Protein AF-A0A7S3L5W5-F1 (afdb_monomer_lite)

Radius of gyration: 14.23 Å; chains: 1; bounding box: 33×41×32 Å

Foldseek 3Di:
DDKAQEDADPVQPADALAKWAWEQDPDPDRDIDIDFAWKWKAFPPADDPQRIDIGGHDDDPVCSVDYRHMYWHPDDPDTPQCSHPHDPRPGTMMDMDPPPVPDDDPPVVPPPDDPDD

Structure (mmCIF, N/CA/C/O backbone):
data_AF-A0A7S3L5W5-F1
#
_entry.id   AF-A0A7S3L5W5-F1
#
loop_
_atom_site.group_PDB
_atom_site.id
_atom_site.type_symbol
_atom_site.label_atom_id
_atom_site.label_alt_id
_atom_site.label_comp_id
_atom_site.label_asym_id
_atom_site.label_entity_id
_atom_site.label_seq_id
_atom_site.pdbx_PDB_ins_code
_atom_site.Cartn_x
_atom_site.Cartn_y
_atom_site.Cartn_z
_atom_site.occupancy
_atom_site.B_iso_or_equiv
_atom_site.auth_seq_id
_atom_site.auth_comp_id
_atom_site.auth_asym_id
_atom_site.auth_atom_id
_atom_site.pdbx_PDB_model_num
ATOM 1 N N . GLY A 1 1 ? -9.908 7.910 -5.045 1.00 90.81 1 GLY A N 1
ATOM 2 C CA . GLY A 1 1 ? -8.570 7.396 -4.715 1.00 90.81 1 GLY A CA 1
ATOM 3 C C . GLY A 1 1 ? -7.917 8.269 -3.666 1.00 90.81 1 GLY 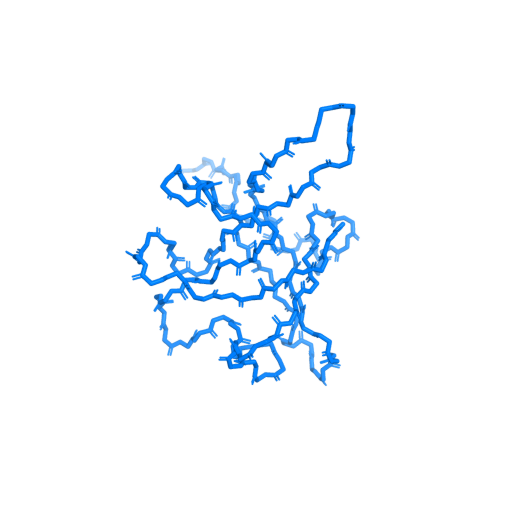A C 1
ATOM 4 O O . GLY A 1 1 ? -8.537 9.236 -3.236 1.00 90.81 1 GLY A O 1
ATOM 5 N N . ALA A 1 2 ? -6.701 7.921 -3.266 1.00 94.00 2 ALA A N 1
ATOM 6 C CA . ALA A 1 2 ? -5.860 8.659 -2.327 1.00 94.00 2 ALA A CA 1
ATOM 7 C C . ALA A 1 2 ? -4.379 8.458 -2.689 1.00 94.00 2 ALA A C 1
ATOM 9 O O . ALA A 1 2 ? -4.047 7.468 -3.338 1.00 94.00 2 ALA A O 1
ATOM 10 N N . VAL A 1 3 ? -3.514 9.377 -2.260 1.00 95.12 3 VAL A N 1
ATOM 11 C CA . VAL A 1 3 ? -2.055 9.195 -2.271 1.00 95.12 3 VAL A CA 1
ATOM 12 C C . VAL A 1 3 ? -1.629 8.881 -0.842 1.00 95.12 3 VAL A C 1
ATOM 14 O O . VAL A 1 3 ? -2.086 9.552 0.084 1.00 95.12 3 VAL A O 1
ATOM 17 N N . LEU A 1 4 ? -0.855 7.814 -0.659 1.00 95.31 4 LEU A N 1
ATOM 18 C CA . LEU A 1 4 ? -0.524 7.262 0.653 1.00 95.31 4 LEU A CA 1
ATOM 19 C C . LEU A 1 4 ? 0.954 6.904 0.731 1.00 95.31 4 LEU A C 1
ATOM 21 O O . LEU A 1 4 ? 1.512 6.391 -0.237 1.00 95.31 4 LEU A O 1
ATOM 25 N N . MET A 1 5 ? 1.537 7.085 1.913 1.00 95.38 5 MET A N 1
ATOM 26 C CA . MET A 1 5 ? 2.878 6.589 2.217 1.00 95.38 5 MET A CA 1
ATOM 27 C C . MET A 1 5 ? 2.888 5.059 2.175 1.00 95.38 5 MET A C 1
ATOM 29 O O . MET A 1 5 ? 2.018 4.411 2.775 1.00 95.38 5 MET A O 1
ATOM 33 N N . GLY A 1 6 ? 3.865 4.495 1.469 1.00 95.50 6 GLY A N 1
ATOM 34 C CA . GLY A 1 6 ? 4.099 3.060 1.416 1.00 95.50 6 GLY A CA 1
ATOM 35 C C . GLY A 1 6 ? 4.965 2.570 2.567 1.00 95.50 6 GLY A C 1
ATOM 36 O O . GLY A 1 6 ? 5.936 3.211 2.952 1.00 95.50 6 GLY A O 1
ATOM 37 N N . ALA A 1 7 ? 4.628 1.401 3.098 1.00 95.62 7 ALA A N 1
ATOM 38 C CA . ALA A 1 7 ? 5.480 0.666 4.022 1.00 95.62 7 ALA A CA 1
ATOM 39 C C . ALA A 1 7 ? 5.287 -0.843 3.843 1.00 95.62 7 ALA A C 1
ATOM 41 O O . ALA A 1 7 ? 4.350 -1.301 3.187 1.00 95.62 7 ALA A O 1
ATOM 42 N N . ILE A 1 8 ? 6.185 -1.629 4.427 1.00 95.38 8 ILE A N 1
ATOM 43 C CA . ILE A 1 8 ? 6.093 -3.088 4.425 1.00 95.38 8 ILE A CA 1
ATOM 44 C C . ILE A 1 8 ? 5.385 -3.587 5.688 1.00 95.38 8 ILE A C 1
ATOM 46 O O . ILE A 1 8 ? 5.585 -3.055 6.783 1.00 95.38 8 ILE A O 1
ATOM 50 N N . ASP A 1 9 ? 4.565 -4.627 5.555 1.00 95.25 9 ASP A N 1
ATOM 51 C CA . ASP A 1 9 ? 4.013 -5.339 6.701 1.00 95.25 9 ASP A CA 1
ATOM 52 C C . ASP A 1 9 ? 5.048 -6.287 7.316 1.00 95.25 9 ASP A C 1
ATOM 54 O O . ASP A 1 9 ? 5.157 -7.458 6.951 1.00 95.25 9 ASP A O 1
ATOM 58 N N . VAL A 1 10 ? 5.761 -5.780 8.319 1.00 92.81 10 VAL A N 1
ATOM 59 C CA . VAL A 1 10 ? 6.734 -6.548 9.112 1.00 92.81 10 VAL A CA 1
ATOM 60 C C . VAL A 1 10 ? 6.098 -7.653 9.963 1.00 92.81 10 VAL A C 1
ATOM 62 O O . VAL A 1 10 ? 6.803 -8.512 10.487 1.00 92.81 10 VAL A O 1
ATOM 65 N N . THR A 1 11 ? 4.772 -7.642 10.142 1.00 95.06 11 THR A N 1
ATOM 66 C CA . THR A 1 11 ? 4.071 -8.666 10.931 1.00 95.06 11 THR A CA 1
ATOM 67 C C . THR A 1 11 ? 3.796 -9.935 10.126 1.00 95.06 11 THR A C 1
ATOM 69 O O . THR A 1 11 ? 3.546 -10.988 10.714 1.00 95.06 11 THR A O 1
ATOM 72 N N . GLY A 1 12 ? 3.848 -9.853 8.791 1.00 95.00 12 GLY A N 1
ATOM 73 C CA . GLY A 1 12 ? 3.595 -10.973 7.887 1.00 95.00 12 GLY A CA 1
ATOM 74 C C . GLY A 1 12 ? 2.140 -11.421 7.806 1.00 95.00 12 GLY A C 1
ATOM 75 O O . GLY A 1 12 ? 1.883 -12.546 7.376 1.00 95.00 12 GLY A O 1
ATOM 76 N N . LEU A 1 13 ? 1.201 -10.575 8.228 1.00 96.31 13 LEU A N 1
ATOM 77 C CA . LEU A 1 13 ? -0.229 -10.869 8.229 1.00 96.31 13 LEU A CA 1
ATOM 78 C C . LEU A 1 13 ? -0.869 -10.666 6.853 1.00 96.31 13 LEU A C 1
ATOM 80 O O . LEU A 1 13 ? -1.877 -11.308 6.562 1.00 96.31 13 LEU A O 1
ATOM 84 N N . ILE A 1 14 ? -0.321 -9.778 6.019 1.00 97.12 14 ILE A N 1
ATOM 85 C CA . ILE A 1 14 ? -0.828 -9.520 4.667 1.00 97.12 14 ILE A CA 1
ATOM 86 C C . ILE A 1 14 ? -0.344 -10.629 3.718 1.00 97.12 14 ILE A C 1
ATOM 88 O O . ILE A 1 14 ? 0.866 -10.746 3.529 1.00 97.12 14 ILE A O 1
ATOM 92 N N . PRO A 1 15 ? -1.234 -11.414 3.077 1.00 95.00 15 PRO A N 1
ATOM 93 C CA . PRO A 1 15 ? -0.842 -12.438 2.103 1.00 95.00 15 PRO A CA 1
ATOM 94 C C . PRO A 1 15 ? -0.195 -11.859 0.839 1.00 95.00 15 PRO A C 1
ATOM 96 O O . PRO A 1 15 ? -0.397 -10.690 0.509 1.00 95.00 15 PRO A O 1
ATOM 99 N N . GLU A 1 16 ? 0.524 -12.694 0.088 1.00 93.06 16 GLU A N 1
ATOM 100 C CA . GLU A 1 16 ? 1.063 -12.314 -1.224 1.00 93.06 16 GLU A CA 1
ATOM 101 C C . GLU A 1 16 ? -0.051 -11.806 -2.164 1.00 93.06 16 GLU A C 1
ATOM 103 O O . GLU A 1 16 ? -1.179 -12.307 -2.159 1.00 93.06 16 GLU A O 1
ATOM 108 N N . GLY A 1 17 ? 0.249 -10.768 -2.952 1.00 90.56 17 GLY A N 1
ATOM 109 C CA . GLY A 1 17 ? -0.709 -10.129 -3.866 1.00 90.56 17 GLY A CA 1
ATOM 110 C C . GLY A 1 17 ? -1.791 -9.280 -3.181 1.00 90.56 17 GLY A C 1
ATOM 111 O O . GLY A 1 17 ? -2.634 -8.685 -3.861 1.00 90.56 17 GLY A O 1
ATOM 112 N N . CYS A 1 18 ? -1.771 -9.197 -1.847 1.00 96.06 18 CYS A N 1
ATOM 113 C CA . CYS A 1 18 ? -2.675 -8.363 -1.065 1.00 96.06 18 CYS A CA 1
ATOM 114 C C . CYS A 1 18 ? -1.968 -7.120 -0.513 1.00 96.06 18 CYS A C 1
ATOM 116 O O . CYS A 1 18 ? -0.745 -7.071 -0.366 1.00 96.06 18 CYS A O 1
ATOM 118 N N . ILE A 1 19 ? -2.773 -6.117 -0.176 1.00 97.19 19 ILE A N 1
ATOM 119 C CA . ILE A 1 19 ? -2.348 -4.881 0.484 1.00 97.19 19 ILE A CA 1
ATOM 120 C C . ILE A 1 19 ? -3.304 -4.549 1.623 1.00 97.19 19 ILE A C 1
ATOM 122 O O . ILE A 1 19 ? -4.486 -4.895 1.582 1.00 97.19 19 ILE A O 1
ATOM 126 N N . PHE A 1 20 ? -2.818 -3.831 2.625 1.00 97.50 20 PHE A N 1
ATOM 127 C CA . PHE A 1 20 ? -3.674 -3.201 3.622 1.00 97.50 20 PHE A CA 1
ATOM 128 C C . PHE A 1 20 ? -3.674 -1.700 3.369 1.00 97.50 20 PHE A C 1
ATOM 130 O O . PHE A 1 20 ? -2.619 -1.074 3.306 1.00 97.50 20 PHE A O 1
ATOM 137 N N . VAL A 1 21 ? -4.859 -1.119 3.206 1.00 96.56 21 VAL A N 1
ATOM 138 C CA . VAL A 1 21 ? -5.013 0.312 2.942 1.00 96.56 21 VAL A CA 1
ATOM 139 C C . VAL A 1 21 ? -6.020 0.870 3.918 1.00 96.56 21 VAL A C 1
ATOM 141 O O . VAL A 1 21 ? -7.174 0.442 3.920 1.00 96.56 21 VAL A O 1
ATOM 144 N N . ASN A 1 22 ? -5.607 1.852 4.708 1.00 92.81 22 ASN A N 1
ATOM 145 C CA . ASN A 1 22 ? -6.495 2.531 5.638 1.00 92.81 22 ASN A CA 1
ATOM 146 C C . ASN A 1 22 ? -6.452 4.034 5.389 1.00 92.81 22 ASN A C 1
ATOM 148 O O . ASN A 1 22 ? -5.461 4.700 5.680 1.00 92.81 22 ASN A O 1
ATOM 152 N N . VAL A 1 23 ? -7.532 4.559 4.820 1.00 89.81 23 VAL A N 1
ATOM 153 C CA . VAL A 1 23 ? -7.631 5.954 4.383 1.00 89.81 23 VAL A CA 1
ATOM 154 C C . VAL A 1 23 ? -8.652 6.665 5.256 1.00 89.81 23 VAL A C 1
ATOM 156 O O . VAL A 1 23 ? -9.728 6.128 5.540 1.00 89.81 23 VAL A O 1
ATOM 159 N N . ARG A 1 24 ? -8.339 7.898 5.660 1.00 84.19 24 ARG A N 1
ATOM 160 C CA . ARG A 1 24 ? -9.318 8.773 6.304 1.00 84.19 24 ARG A CA 1
ATOM 161 C C . ARG A 1 24 ? -10.462 9.074 5.339 1.00 84.19 24 ARG A C 1
ATOM 163 O O . ARG A 1 24 ? -10.241 9.634 4.266 1.00 84.19 24 ARG A O 1
ATOM 170 N N . GLN A 1 25 ? -11.691 8.747 5.724 1.00 78.75 25 GLN A N 1
ATOM 171 C CA . GLN A 1 25 ? -12.852 9.140 4.932 1.00 78.75 25 GLN A CA 1
ATOM 172 C C . GLN A 1 25 ? -13.215 10.601 5.208 1.00 78.75 25 GLN A C 1
ATOM 174 O O . GLN A 1 25 ? -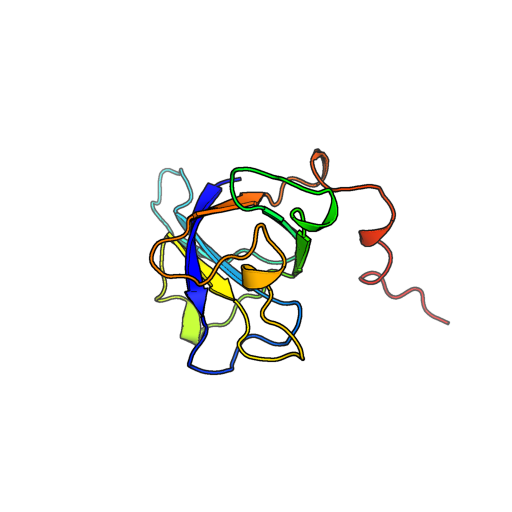13.183 11.065 6.348 1.00 78.75 25 GLN A O 1
ATOM 179 N N . ASN A 1 26 ? -13.563 11.334 4.150 1.00 67.94 26 ASN A N 1
ATOM 180 C CA . ASN A 1 26 ? -14.116 12.676 4.279 1.00 67.94 26 ASN A CA 1
ATOM 181 C C . ASN A 1 26 ? -15.619 12.545 4.558 1.00 67.94 26 ASN A C 1
ATOM 183 O O . ASN A 1 26 ? -16.389 12.191 3.669 1.00 67.94 26 ASN A O 1
ATOM 187 N N . GLY A 1 27 ? -16.018 12.792 5.804 1.00 66.31 27 GLY A N 1
ATOM 188 C CA . GLY A 1 27 ? -17.398 12.732 6.279 1.00 66.31 27 GLY A CA 1
ATOM 189 C C . GLY A 1 27 ? -17.554 13.448 7.627 1.00 66.31 27 GLY A C 1
ATOM 190 O O . GLY A 1 27 ? -16.545 13.847 8.215 1.00 66.31 27 GLY A O 1
ATOM 191 N N . PRO A 1 28 ? -18.796 13.638 8.113 1.00 59.03 28 PRO A N 1
ATOM 192 C CA . PRO A 1 28 ? -19.066 14.307 9.391 1.00 59.03 28 PRO A CA 1
ATOM 193 C C . PRO A 1 28 ? -18.443 13.572 10.587 1.00 59.03 28 PRO A C 1
ATOM 195 O O . PRO A 1 28 ? -18.083 14.206 11.573 1.00 59.03 28 PRO A O 1
ATOM 198 N N . GLU A 1 29 ? -18.240 12.258 10.468 1.00 62.03 29 GLU A N 1
ATOM 199 C CA . GLU A 1 29 ? -17.403 11.483 11.378 1.00 62.03 29 GLU A CA 1
ATOM 200 C C . GLU A 1 29 ? -16.055 11.198 10.713 1.00 62.03 29 GLU A C 1
ATOM 202 O O . GLU A 1 29 ? -15.981 10.549 9.666 1.00 62.03 29 GLU A O 1
ATOM 207 N N . SER A 1 30 ? -14.970 11.697 11.307 1.00 60.16 30 SER A N 1
ATOM 208 C CA . SER A 1 30 ? -13.610 11.473 10.821 1.00 60.16 30 SER A CA 1
ATOM 209 C C . SER A 1 30 ? -13.123 10.069 11.182 1.00 60.16 30 SER A C 1
ATOM 211 O O . SER A 1 30 ? -12.261 9.910 12.046 1.00 60.16 30 SER A O 1
ATOM 213 N N . ASN A 1 31 ? -13.679 9.054 10.528 1.00 78.62 31 ASN A N 1
ATOM 214 C CA . ASN A 1 31 ? -13.335 7.663 10.795 1.00 78.62 31 ASN A CA 1
ATOM 215 C C . ASN A 1 31 ? -12.370 7.114 9.734 1.00 78.62 31 ASN A C 1
ATOM 217 O O . ASN A 1 31 ? -12.470 7.393 8.534 1.00 78.62 31 ASN A O 1
ATOM 221 N N . PHE A 1 32 ? -11.415 6.318 10.206 1.00 82.62 32 PHE A N 1
ATOM 222 C CA . PHE A 1 32 ? -10.541 5.503 9.374 1.00 82.62 32 PHE A CA 1
ATOM 223 C C . PHE A 1 32 ? -11.265 4.212 9.019 1.00 82.62 32 PHE A C 1
ATOM 225 O O . PHE A 1 32 ? -11.794 3.529 9.898 1.00 82.62 32 PHE A O 1
ATOM 232 N N . LYS A 1 33 ? -11.315 3.890 7.727 1.00 84.12 33 LYS A N 1
ATOM 233 C CA . LYS A 1 33 ? -11.946 2.662 7.252 1.00 84.12 33 LYS A CA 1
ATOM 234 C C . LYS A 1 33 ? -10.979 1.918 6.334 1.00 84.12 33 LYS A C 1
ATOM 236 O O . LYS A 1 33 ? -10.708 2.413 5.236 1.00 84.12 33 LYS A O 1
ATOM 241 N N . PRO A 1 34 ? -10.514 0.722 6.739 1.00 91.94 34 PRO A N 1
ATOM 242 C CA . PRO A 1 34 ? -9.755 -0.147 5.859 1.00 91.94 34 PRO A CA 1
ATOM 243 C C . PRO A 1 34 ? -10.533 -0.448 4.577 1.00 91.94 34 PRO A C 1
ATOM 245 O O . PRO A 1 34 ? -11.734 -0.749 4.617 1.00 91.94 34 PRO A O 1
ATOM 248 N N . LEU A 1 35 ? -9.853 -0.360 3.438 1.00 94.06 35 LEU A N 1
ATOM 249 C CA . LEU A 1 35 ? -10.415 -0.743 2.150 1.00 94.06 35 LEU A CA 1
ATOM 250 C C . LEU A 1 35 ? -10.529 -2.269 2.048 1.00 94.06 35 LEU A C 1
ATOM 252 O O . LEU A 1 35 ? -9.756 -3.016 2.644 1.00 94.06 35 LEU A O 1
ATOM 256 N N . LYS A 1 36 ? -11.505 -2.725 1.259 1.00 94.81 36 LYS A N 1
ATOM 257 C CA . LYS A 1 36 ? -11.715 -4.136 0.922 1.00 94.81 36 LYS A CA 1
ATOM 258 C C . LYS A 1 36 ? -11.944 -4.273 -0.572 1.00 94.81 36 LYS A C 1
ATOM 260 O O . LYS A 1 36 ? -12.736 -3.520 -1.138 1.00 94.81 36 LYS A O 1
ATOM 265 N N . GLY A 1 37 ? -11.328 -5.282 -1.174 1.00 94.31 37 GLY A N 1
ATOM 266 C CA . GLY A 1 37 ? -11.534 -5.618 -2.579 1.00 94.31 37 GLY A CA 1
ATOM 267 C C . GLY A 1 37 ? -10.480 -5.023 -3.517 1.00 94.31 37 GLY A C 1
ATOM 268 O O . GLY A 1 37 ? -9.453 -4.520 -3.060 1.00 94.31 37 GLY A O 1
ATOM 269 N N . PRO A 1 38 ? -10.692 -5.138 -4.837 1.00 94.94 38 PRO A N 1
ATOM 270 C CA . PRO A 1 38 ? -9.688 -4.766 -5.824 1.00 94.94 38 PRO A CA 1
ATOM 271 C C . PRO A 1 38 ? -9.343 -3.279 -5.749 1.00 94.94 38 PRO A C 1
ATOM 273 O O . PRO A 1 38 ? -10.231 -2.432 -5.639 1.00 94.94 38 PRO A O 1
ATOM 276 N N . CYS A 1 39 ? -8.056 -2.975 -5.837 1.00 95.25 39 CYS A N 1
ATOM 277 C CA . CYS A 1 39 ? -7.512 -1.630 -5.902 1.00 95.25 39 CYS A CA 1
ATOM 278 C C . CYS A 1 39 ? -6.486 -1.560 -7.030 1.00 95.25 39 CYS A C 1
ATOM 280 O O . CYS A 1 39 ? -5.683 -2.474 -7.207 1.00 95.25 39 CYS A O 1
ATOM 282 N N . MET A 1 40 ? -6.495 -0.452 -7.760 1.00 95.25 40 MET A N 1
ATOM 283 C CA . MET A 1 40 ? -5.409 -0.101 -8.661 1.00 95.25 40 MET A CA 1
ATOM 284 C C . MET A 1 40 ? -4.401 0.761 -7.900 1.00 95.25 40 MET A C 1
ATOM 286 O O . MET A 1 40 ? -4.793 1.732 -7.247 1.00 95.25 40 MET A O 1
ATOM 290 N N . VAL A 1 41 ? -3.125 0.399 -7.975 1.00 95.94 41 VAL A N 1
ATOM 291 C CA . VAL A 1 41 ? -2.016 1.061 -7.281 1.00 95.94 41 VAL A CA 1
ATOM 292 C C . VAL A 1 41 ? -0.944 1.431 -8.293 1.00 95.94 41 VAL A C 1
ATOM 294 O O . VAL A 1 41 ? -0.649 0.654 -9.198 1.00 95.94 41 VAL A O 1
ATOM 297 N N . THR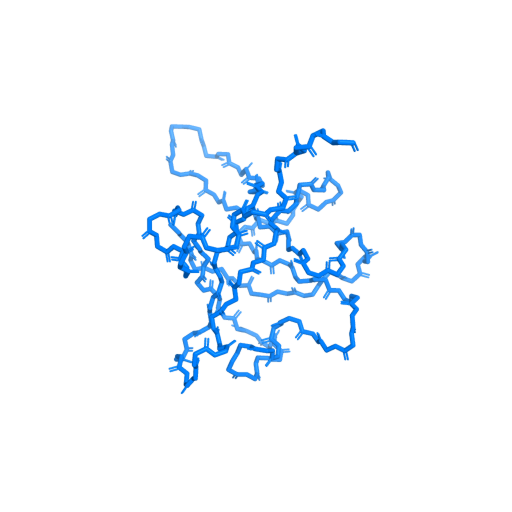 A 1 42 ? -0.377 2.623 -8.152 1.00 95.50 42 THR A N 1
ATOM 298 C CA . THR A 1 42 ? 0.736 3.088 -8.980 1.00 95.50 42 THR A CA 1
ATOM 299 C C . THR A 1 42 ? 1.611 4.058 -8.196 1.00 95.50 42 THR A C 1
ATOM 301 O O . THR A 1 42 ? 1.116 4.790 -7.338 1.00 95.50 42 THR A O 1
ATOM 304 N N . LYS A 1 43 ? 2.900 4.108 -8.527 1.00 94.50 43 LYS A N 1
ATOM 305 C CA . LYS A 1 43 ? 3.833 5.154 -8.082 1.00 94.50 43 LYS A CA 1
ATOM 306 C C . LYS A 1 43 ? 4.020 6.183 -9.202 1.00 94.50 43 LYS A C 1
ATOM 308 O O . LYS A 1 43 ? 3.923 5.831 -10.376 1.00 94.50 43 LYS A O 1
ATOM 313 N N . HIS A 1 44 ? 4.228 7.453 -8.855 1.00 89.00 44 HIS A N 1
ATOM 314 C CA . HIS A 1 44 ? 4.553 8.503 -9.825 1.00 89.00 44 HIS A CA 1
ATOM 315 C C . HIS A 1 44 ? 6.071 8.765 -9.845 1.00 89.00 44 HIS A C 1
ATOM 317 O O . HIS A 1 44 ? 6.654 8.873 -8.767 1.00 89.00 44 HIS A O 1
ATOM 323 N N . PRO A 1 45 ? 6.707 8.938 -11.023 1.00 90.31 45 PRO A N 1
ATOM 324 C CA . PRO A 1 45 ? 6.157 8.795 -12.377 1.00 90.31 45 PRO A CA 1
ATOM 325 C C . PRO A 1 45 ? 5.979 7.330 -12.813 1.00 90.31 45 PRO A C 1
ATOM 327 O O . PRO A 1 45 ? 6.691 6.442 -12.360 1.00 90.31 45 PRO A O 1
ATOM 330 N N . VAL A 1 46 ? 5.036 7.098 -13.731 1.00 88.50 46 VAL A N 1
ATOM 331 C CA . VAL A 1 46 ? 4.792 5.792 -14.370 1.00 88.50 46 VAL A CA 1
ATOM 332 C C . VAL A 1 46 ? 5.680 5.693 -15.607 1.00 88.50 46 VAL A C 1
ATOM 334 O O . VAL A 1 46 ? 5.505 6.477 -16.540 1.00 88.50 46 VAL A O 1
ATOM 337 N N . MET A 1 47 ? 6.627 4.757 -15.622 1.00 87.31 47 MET A N 1
ATOM 338 C CA . MET A 1 47 ? 7.619 4.609 -16.694 1.00 87.31 47 MET A CA 1
ATOM 339 C C . MET A 1 47 ? 7.238 3.509 -17.691 1.00 87.31 47 MET A C 1
ATOM 341 O O . MET A 1 47 ? 7.575 3.598 -18.872 1.00 87.31 47 MET A O 1
ATOM 345 N N . ALA A 1 48 ? 6.518 2.485 -17.235 1.00 87.62 48 ALA A N 1
ATOM 346 C CA . ALA A 1 48 ? 6.065 1.359 -18.041 1.00 87.62 48 ALA A CA 1
ATOM 347 C C . ALA A 1 48 ? 4.641 0.915 -17.657 1.00 87.62 48 ALA A C 1
ATOM 349 O O . ALA A 1 48 ? 4.208 1.127 -16.526 1.00 87.62 48 ALA A O 1
ATOM 350 N N . PRO A 1 49 ? 3.909 0.217 -18.552 1.00 85.31 49 PRO A N 1
ATOM 351 C CA . PRO A 1 49 ? 2.576 -0.310 -18.238 1.00 85.31 49 PRO A CA 1
ATOM 352 C C . PRO A 1 49 ? 2.536 -1.218 -17.000 1.00 85.31 49 PRO A C 1
ATOM 354 O O . PRO A 1 49 ? 1.511 -1.297 -16.333 1.00 85.31 49 PRO A O 1
ATOM 357 N N . GLY A 1 50 ? 3.649 -1.895 -16.690 1.00 86.12 50 GLY A N 1
ATOM 358 C CA . GLY A 1 50 ? 3.779 -2.766 -15.519 1.00 86.12 50 GLY A CA 1
ATOM 359 C C . GLY A 1 50 ? 3.843 -2.033 -14.175 1.00 86.12 50 GLY A C 1
ATOM 360 O O . GLY A 1 50 ? 3.619 -2.675 -13.151 1.00 86.12 50 GLY A O 1
ATOM 361 N N . ASP A 1 51 ? 4.086 -0.716 -14.179 1.00 90.31 51 ASP A N 1
ATOM 362 C CA . ASP A 1 51 ? 4.139 0.107 -12.963 1.00 90.31 51 ASP A CA 1
ATOM 363 C C . ASP A 1 51 ? 2.748 0.384 -12.371 1.00 90.31 51 ASP A C 1
ATOM 365 O O . ASP A 1 51 ? 2.631 0.923 -11.270 1.00 90.31 51 ASP A O 1
ATOM 369 N N . VAL A 1 52 ? 1.686 0.009 -13.091 1.00 92.44 52 VAL A N 1
ATOM 370 C CA . VAL A 1 52 ? 0.310 0.045 -12.601 1.00 92.44 52 VAL A CA 1
ATOM 371 C C . VAL A 1 52 ? -0.115 -1.370 -12.227 1.00 92.44 52 VAL A C 1
ATOM 373 O O . VAL A 1 52 ? -0.095 -2.292 -13.044 1.00 92.44 52 VAL A O 1
ATOM 376 N N . ARG A 1 53 ? -0.521 -1.551 -10.973 1.00 92.56 53 ARG A N 1
ATOM 377 C CA . ARG A 1 53 ? -0.815 -2.857 -10.379 1.00 92.56 53 ARG A CA 1
ATOM 378 C C . ARG A 1 53 ? -2.277 -2.949 -9.979 1.00 92.56 53 ARG A C 1
ATOM 380 O O . ARG A 1 53 ? -2.825 -2.014 -9.406 1.00 92.56 53 ARG A O 1
ATOM 387 N N . MET A 1 54 ? -2.886 -4.106 -10.220 1.00 93.44 54 MET A N 1
ATOM 388 C CA . MET A 1 54 ? -4.165 -4.485 -9.619 1.00 93.44 54 MET A CA 1
ATOM 389 C C . MET A 1 54 ? -3.882 -5.392 -8.421 1.00 93.44 54 MET A C 1
ATOM 391 O O . MET A 1 54 ? -3.342 -6.481 -8.595 1.00 93.44 54 MET A O 1
ATOM 395 N N . LEU A 1 55 ? -4.228 -4.940 -7.217 1.00 94.81 55 LEU A N 1
ATOM 396 C CA . LEU A 1 55 ? -3.970 -5.634 -5.950 1.00 94.81 55 LEU A CA 1
ATOM 397 C C . LEU A 1 55 ? -5.262 -5.783 -5.145 1.00 94.81 55 LEU A C 1
ATOM 399 O O . LEU A 1 55 ? -6.228 -5.045 -5.353 1.00 94.81 55 LEU A O 1
ATOM 403 N N . LEU A 1 56 ? -5.293 -6.736 -4.214 1.00 95.88 56 LEU A N 1
ATOM 404 C CA . LEU A 1 56 ? -6.456 -6.962 -3.358 1.00 95.88 56 LEU A CA 1
ATOM 405 C C . LEU A 1 56 ? -6.269 -6.285 -1.996 1.00 95.88 56 LEU A C 1
ATOM 407 O O . LEU A 1 56 ? -5.408 -6.679 -1.214 1.00 95.88 56 LEU A O 1
ATOM 411 N N . ALA A 1 57 ? -7.101 -5.290 -1.687 1.00 96.56 57 ALA A N 1
ATOM 412 C CA . ALA A 1 57 ? -7.143 -4.710 -0.352 1.00 96.56 57 ALA A CA 1
ATOM 413 C C . ALA A 1 57 ? -7.845 -5.659 0.629 1.00 96.56 57 ALA A C 1
ATOM 415 O O . ALA A 1 57 ? -8.979 -6.093 0.387 1.00 96.56 57 ALA A O 1
ATOM 416 N N . VAL A 1 58 ? -7.175 -5.958 1.741 1.00 95.94 58 VAL A N 1
ATOM 417 C CA . VAL A 1 58 ? -7.676 -6.806 2.827 1.00 95.94 58 VAL A CA 1
ATOM 418 C C . VAL A 1 58 ? -7.774 -6.014 4.127 1.00 95.94 58 VAL A C 1
ATOM 420 O O . VAL A 1 58 ? -6.967 -5.134 4.407 1.00 95.94 58 VAL A O 1
ATOM 423 N N . ASP A 1 59 ? -8.774 -6.340 4.941 1.00 95.50 59 ASP A N 1
ATOM 424 C CA . ASP A 1 59 ? -8.979 -5.741 6.261 1.00 95.50 59 ASP A CA 1
ATOM 425 C C . ASP A 1 59 ? -8.509 -6.717 7.331 1.00 95.50 59 ASP A C 1
ATOM 427 O O . ASP A 1 59 ? -9.117 -7.770 7.535 1.00 95.50 59 ASP A O 1
ATOM 431 N N . ILE A 1 60 ? -7.424 -6.349 8.001 1.00 95.06 60 ILE A N 1
ATOM 432 C CA . ILE A 1 60 ? -6.811 -7.130 9.066 1.00 95.06 60 ILE A CA 1
ATOM 433 C C . ILE A 1 60 ? -6.941 -6.319 10.347 1.00 95.06 60 ILE A C 1
ATOM 435 O O . ILE A 1 60 ? -6.365 -5.241 10.470 1.00 95.06 60 ILE A O 1
ATOM 439 N N . GLU A 1 61 ? -7.680 -6.852 11.318 1.00 94.56 61 GLU A N 1
ATOM 440 C CA . GLU A 1 61 ? -8.003 -6.155 12.566 1.00 94.56 61 GLU A CA 1
ATOM 441 C C . GLU A 1 61 ? -6.756 -5.641 13.301 1.00 94.56 61 GLU A C 1
ATOM 443 O O . GLU A 1 61 ? -6.716 -4.486 13.721 1.00 94.56 61 GLU A O 1
ATOM 448 N N . LYS A 1 62 ? -5.701 -6.463 13.357 1.00 96.31 62 LYS A N 1
ATOM 449 C CA . LYS A 1 62 ? -4.416 -6.125 13.988 1.00 96.31 62 LYS A CA 1
ATOM 450 C C . LYS A 1 62 ? -3.688 -4.950 13.322 1.00 96.31 62 LYS A C 1
ATOM 452 O O . LYS A 1 62 ? -2.846 -4.334 13.96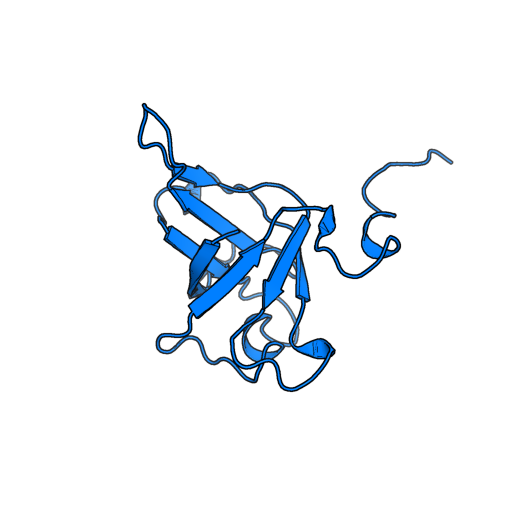3 1.00 96.31 62 LYS A O 1
ATOM 457 N N . LEU A 1 63 ? -4.009 -4.633 12.065 1.00 94.88 63 LEU A N 1
ATOM 458 C CA . LEU A 1 63 ? -3.385 -3.549 11.301 1.00 94.88 63 LEU A CA 1
ATOM 459 C C . LEU A 1 63 ? -4.237 -2.269 11.268 1.00 94.88 63 LEU A C 1
ATOM 461 O O . LEU A 1 63 ? -3.801 -1.249 10.744 1.00 94.88 63 LEU A O 1
ATOM 465 N N . ARG A 1 64 ? -5.433 -2.256 11.870 1.00 92.56 64 ARG A N 1
ATOM 466 C CA . ARG A 1 64 ? -6.331 -1.083 11.845 1.00 92.56 64 ARG A CA 1
ATOM 467 C C . ARG A 1 64 ? -5.780 0.165 12.536 1.00 92.56 64 ARG A C 1
ATOM 469 O O . ARG A 1 64 ? -6.280 1.253 12.272 1.00 92.56 64 ARG A O 1
ATOM 476 N N . GLY A 1 65 ? -4.763 0.016 13.386 1.00 91.25 65 GLY A N 1
ATOM 477 C CA . GLY A 1 65 ? -4.048 1.140 13.997 1.00 91.25 65 GLY A CA 1
ATOM 478 C C . GLY A 1 65 ? -3.153 1.915 13.023 1.00 91.25 65 GLY A C 1
ATOM 479 O O . GLY A 1 65 ? -2.798 3.056 13.307 1.00 91.25 65 GLY A O 1
ATOM 480 N N . PHE A 1 66 ? -2.805 1.330 11.873 1.00 92.25 66 PHE A N 1
ATOM 481 C CA . PHE A 1 66 ? -2.059 2.016 10.823 1.00 92.25 66 PHE A CA 1
ATOM 482 C C . PHE A 1 66 ? -3.014 2.886 10.003 1.00 92.25 66 PHE A C 1
ATOM 484 O O . PHE A 1 66 ? -3.984 2.385 9.435 1.00 92.25 66 PHE A O 1
ATOM 491 N N . CYS A 1 67 ? -2.750 4.190 9.949 1.00 91.50 67 CYS A N 1
ATOM 492 C CA . CYS A 1 67 ? -3.657 5.206 9.414 1.00 91.50 67 CYS A CA 1
ATOM 493 C C . CYS A 1 67 ? -2.983 6.013 8.298 1.00 91.50 67 CYS A C 1
ATOM 495 O O . CYS A 1 67 ? -1.845 6.435 8.462 1.00 91.50 67 CYS A O 1
ATOM 497 N N . ASN A 1 68 ? -3.703 6.282 7.202 1.00 91.31 68 ASN A N 1
ATOM 498 C CA . ASN A 1 68 ? -3.205 6.990 6.009 1.00 91.31 68 ASN A CA 1
ATOM 499 C C . ASN A 1 68 ? -1.955 6.353 5.379 1.00 91.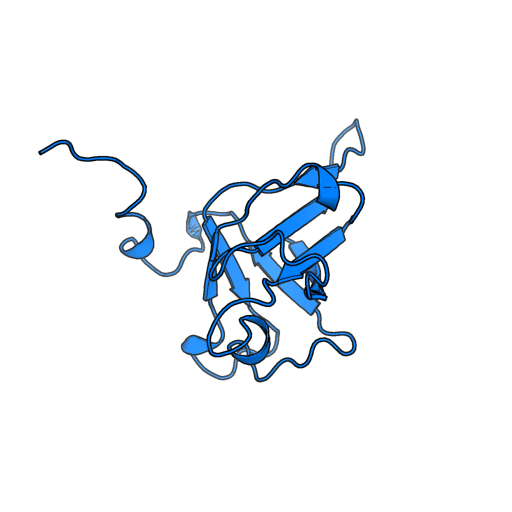31 68 ASN A C 1
ATOM 501 O O . ASN A 1 68 ? -1.073 7.051 4.884 1.00 91.31 68 ASN A O 1
ATOM 505 N N . VAL A 1 69 ? -1.904 5.022 5.371 1.00 94.44 69 VAL A N 1
ATOM 506 C CA . VAL A 1 69 ? -0.799 4.258 4.784 1.00 94.44 69 VAL A CA 1
ATOM 507 C C . VAL A 1 69 ? -1.314 3.138 3.891 1.00 94.44 69 VAL A C 1
ATOM 509 O O . VAL A 1 69 ? -2.445 2.657 4.052 1.00 94.44 69 VAL A O 1
ATOM 512 N N . ILE A 1 70 ? -0.455 2.717 2.967 1.00 96.75 70 ILE A N 1
ATOM 513 C CA . ILE A 1 70 ? -0.551 1.437 2.270 1.00 96.75 70 ILE A CA 1
ATOM 514 C C . ILE A 1 70 ? 0.562 0.525 2.786 1.00 96.75 70 ILE A C 1
ATOM 516 O O . ILE A 1 70 ? 1.738 0.877 2.746 1.00 96.75 70 ILE A O 1
ATOM 520 N N . LEU A 1 71 ? 0.178 -0.648 3.282 1.00 97.06 71 LEU A N 1
ATOM 521 C CA . LEU A 1 71 ? 1.111 -1.689 3.687 1.00 97.06 71 LEU A CA 1
ATOM 522 C C . LEU A 1 71 ? 1.146 -2.780 2.621 1.00 97.06 71 LEU A C 1
ATOM 524 O O . LEU A 1 71 ? 0.101 -3.319 2.238 1.00 97.06 71 LEU A O 1
ATOM 528 N N . PHE A 1 72 ? 2.348 -3.107 2.165 1.00 96.94 72 PHE A N 1
ATOM 529 C CA . PHE A 1 72 ? 2.603 -4.189 1.224 1.00 96.94 72 PHE A CA 1
ATOM 530 C C . PHE A 1 72 ? 2.942 -5.482 1.959 1.00 96.94 72 PHE A C 1
ATOM 532 O O . PHE A 1 72 ? 3.575 -5.462 3.015 1.00 96.94 72 PHE A O 1
ATOM 539 N N . SER A 1 73 ? 2.543 -6.614 1.380 1.00 96.00 73 SER A N 1
ATOM 540 C CA . SER A 1 73 ? 2.982 -7.921 1.862 1.00 96.00 73 SER A CA 1
ATOM 541 C C . SER A 1 73 ? 4.503 -8.050 1.793 1.00 96.00 73 SER A C 1
ATOM 543 O O . SER A 1 73 ? 5.126 -7.619 0.822 1.00 96.00 73 SER A O 1
ATOM 545 N N . GLN A 1 74 ? 5.083 -8.692 2.805 1.00 94.19 74 GLN A N 1
ATOM 546 C CA . GLN A 1 74 ? 6.471 -9.158 2.769 1.00 94.19 74 GLN A CA 1
ATOM 547 C C . GLN A 1 74 ? 6.633 -10.525 2.080 1.00 94.19 74 GLN A C 1
ATOM 549 O O . GLN A 1 74 ? 7.754 -11.006 1.943 1.00 94.19 74 GLN A O 1
ATOM 554 N N . HIS A 1 75 ? 5.530 -11.170 1.685 1.00 92.62 75 HIS A N 1
ATOM 555 C CA . HIS A 1 75 ? 5.538 -12.477 1.027 1.00 92.62 75 HIS A CA 1
ATOM 556 C C . HIS A 1 75 ? 5.587 -12.338 -0.499 1.00 92.62 75 HIS A C 1
ATOM 558 O O . HIS A 1 75 ? 5.081 -11.365 -1.063 1.00 92.62 75 HIS A O 1
ATOM 564 N N . GLY A 1 76 ? 6.141 -13.358 -1.155 1.00 89.12 76 GLY A N 1
ATOM 565 C CA . GLY A 1 76 ? 6.288 -13.455 -2.608 1.00 89.12 76 GLY A CA 1
ATOM 566 C C . GLY A 1 76 ? 7.736 -13.320 -3.079 1.00 89.12 76 GLY A C 1
ATOM 567 O O . GLY A 1 76 ? 8.611 -12.874 -2.341 1.00 89.12 76 GLY A O 1
ATOM 568 N N . ASP A 1 77 ? 7.985 -13.700 -4.332 1.00 87.62 77 ASP A N 1
ATOM 569 C CA . ASP A 1 77 ? 9.347 -13.755 -4.893 1.00 87.62 77 ASP A CA 1
ATOM 570 C C . ASP A 1 77 ? 9.974 -12.370 -5.104 1.00 87.62 77 ASP A C 1
ATOM 572 O O . ASP A 1 77 ? 11.195 -12.211 -5.122 1.00 87.62 77 ASP A O 1
ATOM 576 N N . ARG A 1 78 ? 9.130 -11.353 -5.301 1.00 86.56 78 ARG A N 1
ATOM 577 C CA . ARG A 1 78 ? 9.538 -9.962 -5.511 1.00 86.56 78 ARG A CA 1
ATOM 578 C C . ARG A 1 78 ? 8.542 -9.025 -4.822 1.00 86.56 78 ARG A C 1
ATOM 580 O O . ARG A 1 78 ? 7.340 -9.198 -5.064 1.00 86.56 78 ARG A O 1
ATOM 587 N N . PRO A 1 79 ? 9.001 -8.023 -4.046 1.00 89.06 79 PRO A N 1
ATOM 588 C CA . PRO A 1 79 ? 8.122 -7.058 -3.391 1.00 89.06 79 PRO A CA 1
ATOM 589 C C . PRO A 1 79 ? 7.191 -6.353 -4.381 1.00 89.06 79 PRO A C 1
ATOM 591 O O . PRO A 1 79 ? 7.593 -6.010 -5.492 1.00 89.06 79 PRO A O 1
ATOM 594 N N . GLU A 1 80 ? 5.939 -6.116 -3.987 1.00 91.94 80 GLU A N 1
ATOM 595 C CA . GLU A 1 80 ? 4.975 -5.407 -4.843 1.00 91.94 80 GLU A CA 1
ATOM 596 C C . GLU A 1 80 ? 5.374 -3.949 -5.100 1.00 91.94 80 GLU A C 1
ATOM 598 O O . GLU A 1 80 ? 5.167 -3.455 -6.205 1.00 91.94 80 GLU A O 1
ATOM 603 N N . ALA A 1 81 ? 5.992 -3.287 -4.117 1.00 90.19 81 ALA A N 1
ATOM 604 C CA . ALA A 1 81 ? 6.495 -1.920 -4.249 1.00 90.19 81 ALA A CA 1
ATOM 605 C C . ALA A 1 81 ? 7.528 -1.793 -5.384 1.00 90.19 81 ALA A C 1
ATOM 607 O O . ALA A 1 81 ? 7.353 -0.987 -6.292 1.00 90.19 81 ALA A O 1
ATOM 608 N N . ASP A 1 82 ? 8.537 -2.665 -5.403 1.00 89.56 82 ASP A N 1
ATOM 609 C CA . ASP A 1 82 ? 9.602 -2.698 -6.418 1.00 89.56 82 ASP A CA 1
ATOM 610 C C . ASP A 1 82 ? 9.053 -2.904 -7.849 1.00 89.56 82 ASP A C 1
ATOM 612 O O . ASP A 1 82 ? 9.586 -2.387 -8.831 1.00 89.56 82 ASP A O 1
ATOM 616 N N . LYS A 1 83 ? 7.905 -3.580 -7.992 1.00 88.81 83 LYS A N 1
ATOM 617 C CA . LYS A 1 83 ? 7.220 -3.741 -9.289 1.00 88.81 83 LYS A CA 1
ATOM 618 C C . LYS A 1 83 ? 6.586 -2.439 -9.813 1.00 88.81 83 LYS A C 1
ATOM 620 O O . LYS A 1 83 ? 6.034 -2.467 -10.908 1.00 88.81 83 LYS A O 1
ATOM 625 N N . MET A 1 84 ? 6.641 -1.338 -9.059 1.00 90.69 84 MET A N 1
ATOM 626 C CA . MET A 1 84 ? 6.123 -0.018 -9.428 1.00 90.69 84 MET A CA 1
ATOM 627 C C . MET A 1 84 ? 7.246 1.019 -9.400 1.00 90.69 84 MET A C 1
ATOM 629 O O . MET A 1 84 ? 7.588 1.553 -8.344 1.00 90.69 84 MET A O 1
ATOM 633 N N . ALA A 1 85 ? 7.820 1.306 -10.570 1.00 86.88 85 ALA A N 1
ATOM 634 C CA . ALA A 1 85 ? 8.905 2.272 -10.747 1.00 86.88 85 ALA A CA 1
ATOM 635 C C . ALA A 1 85 ? 10.133 2.028 -9.836 1.00 86.88 85 ALA A C 1
ATOM 637 O O . ALA A 1 85 ? 10.826 2.977 -9.471 1.00 86.88 85 ALA A O 1
ATOM 638 N N . GLY A 1 86 ? 10.399 0.768 -9.459 1.00 85.06 86 GLY A N 1
ATOM 639 C CA . GLY A 1 86 ? 11.559 0.387 -8.644 1.00 85.06 86 GLY A CA 1
ATOM 640 C C . GLY A 1 86 ? 11.544 0.961 -7.224 1.00 85.06 86 GLY A C 1
ATOM 641 O O . GLY A 1 86 ? 12.595 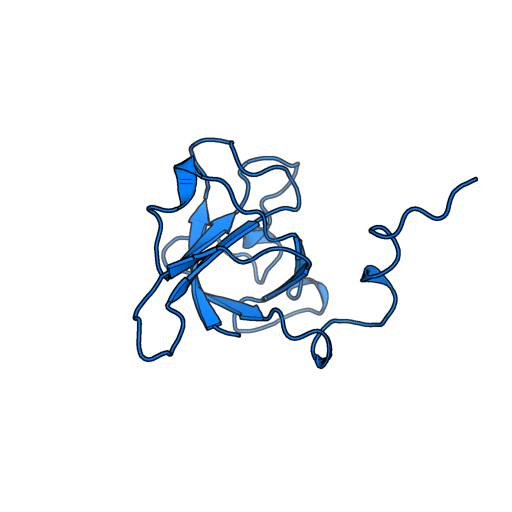1.331 -6.716 1.00 85.06 86 GLY A O 1
ATOM 642 N N . SER A 1 87 ? 10.364 1.103 -6.612 1.00 86.88 87 SER A N 1
ATOM 643 C CA . SER A 1 87 ? 10.218 1.614 -5.242 1.00 86.88 87 SER A CA 1
ATOM 644 C C . SER A 1 87 ? 10.922 0.747 -4.195 1.00 86.88 87 SER A C 1
ATOM 646 O O . SER A 1 87 ? 10.782 -0.478 -4.200 1.00 86.88 87 SER A O 1
ATOM 648 N N . ASP A 1 88 ? 11.605 1.399 -3.256 1.00 87.94 88 ASP A N 1
ATOM 649 C CA . ASP A 1 88 ? 12.309 0.788 -2.124 1.00 87.94 88 ASP A CA 1
ATOM 650 C C . ASP A 1 88 ? 11.726 1.179 -0.750 1.00 87.94 88 ASP A C 1
ATOM 652 O O . ASP A 1 88 ? 12.203 0.693 0.276 1.00 87.94 88 ASP A O 1
ATOM 656 N N . LEU A 1 89 ? 10.632 1.955 -0.731 1.00 90.56 89 LEU A N 1
ATOM 657 C CA . LEU A 1 89 ? 9.873 2.341 0.469 1.00 90.56 89 LEU A CA 1
ATOM 658 C C . LEU A 1 89 ? 10.645 3.243 1.455 1.00 90.56 89 LEU A C 1
ATOM 660 O O . LEU A 1 89 ? 10.369 3.220 2.655 1.00 90.56 89 LEU A O 1
ATOM 664 N N . ASP A 1 90 ? 11.564 4.080 0.975 1.00 90.69 90 ASP A N 1
ATOM 665 C CA . ASP A 1 90 ? 12.344 5.029 1.793 1.00 90.69 90 ASP A CA 1
ATOM 666 C C . ASP A 1 90 ? 11.631 6.373 2.087 1.00 90.69 90 ASP A C 1
ATOM 668 O O . ASP A 1 90 ? 12.197 7.290 2.688 1.00 90.69 90 ASP A O 1
ATOM 672 N N . GLY A 1 91 ? 10.360 6.478 1.696 1.00 89.88 91 GLY A N 1
ATOM 673 C CA . GLY A 1 91 ? 9.590 7.726 1.648 1.00 89.88 91 GLY A CA 1
ATOM 674 C C . GLY A 1 91 ? 8.570 7.770 0.508 1.00 89.88 91 GLY A C 1
ATOM 675 O O . GLY A 1 91 ? 7.882 8.771 0.329 1.00 89.88 91 GLY A O 1
ATOM 676 N N . ASP A 1 92 ? 8.473 6.683 -0.255 1.00 94.12 92 ASP A N 1
ATOM 677 C CA . ASP A 1 92 ? 7.632 6.589 -1.435 1.00 94.12 92 ASP A CA 1
ATOM 678 C C . ASP A 1 92 ? 6.132 6.712 -1.166 1.00 94.12 92 ASP A C 1
ATOM 680 O O . ASP A 1 92 ? 5.549 6.072 -0.283 1.00 94.12 92 ASP A O 1
ATOM 684 N N . GLU A 1 93 ? 5.493 7.486 -2.038 1.00 95.56 93 GLU A N 1
ATOM 685 C CA . GLU A 1 93 ? 4.054 7.668 -2.078 1.00 95.56 93 GLU A CA 1
ATOM 686 C C . GLU A 1 93 ? 3.428 6.897 -3.243 1.00 95.56 93 GLU A C 1
ATOM 688 O O . GLU A 1 93 ? 3.915 6.898 -4.378 1.00 95.56 93 GLU A O 1
ATOM 693 N N . PHE A 1 94 ? 2.284 6.276 -2.970 1.00 96.31 94 PHE A N 1
ATOM 694 C CA . PHE A 1 94 ? 1.528 5.499 -3.940 1.00 96.31 94 PHE A CA 1
ATOM 695 C C . PHE A 1 94 ? 0.139 6.086 -4.125 1.00 96.31 94 PHE A C 1
ATOM 697 O O . PHE A 1 94 ? -0.601 6.310 -3.163 1.00 96.31 94 PHE A O 1
ATOM 704 N N . ALA A 1 95 ? -0.252 6.275 -5.380 1.00 95.75 95 ALA A N 1
ATOM 705 C CA . ALA A 1 95 ? -1.624 6.567 -5.739 1.00 95.75 95 ALA A CA 1
ATOM 706 C C . ALA A 1 95 ? -2.432 5.263 -5.745 1.00 95.75 95 ALA A C 1
ATOM 708 O O . ALA A 1 95 ? -2.150 4.338 -6.506 1.00 95.75 95 ALA A O 1
ATOM 709 N N . VAL A 1 96 ? -3.466 5.208 -4.907 1.00 95.88 96 VAL A N 1
ATOM 710 C CA . VAL A 1 96 ? -4.388 4.077 -4.776 1.00 95.88 96 VAL A CA 1
ATOM 711 C C . VAL A 1 96 ? -5.783 4.513 -5.206 1.00 95.88 96 VAL A C 1
ATOM 713 O O . VAL A 1 96 ? -6.318 5.518 -4.728 1.00 95.88 96 VAL A O 1
ATOM 716 N N . THR A 1 97 ? -6.433 3.738 -6.071 1.00 95.00 97 THR A N 1
ATOM 717 C CA . THR A 1 97 ? -7.846 3.932 -6.400 1.00 95.00 97 THR A CA 1
ATOM 718 C C . THR A 1 97 ? -8.639 2.636 -6.317 1.00 95.00 97 THR A C 1
ATOM 720 O O . THR A 1 97 ? -8.209 1.581 -6.763 1.00 95.00 97 THR A O 1
ATOM 723 N N . TRP A 1 98 ? -9.832 2.744 -5.742 1.00 93.31 98 TRP A N 1
ATOM 724 C CA . TRP A 1 98 ? -10.850 1.695 -5.652 1.00 93.31 98 TRP A CA 1
ATOM 725 C C . TRP A 1 98 ? -12.053 2.001 -6.562 1.00 93.31 98 TRP A C 1
ATOM 727 O O . TRP A 1 98 ? -13.096 1.356 -6.472 1.00 93.31 98 TRP A O 1
ATOM 737 N N . ASP A 1 99 ? -11.934 3.018 -7.423 1.00 92.56 99 ASP A N 1
ATOM 738 C CA . ASP A 1 99 ? -12.941 3.335 -8.432 1.00 92.56 99 ASP A CA 1
ATOM 739 C C . ASP A 1 99 ? -12.796 2.385 -9.621 1.00 92.56 99 ASP A C 1
ATOM 741 O O . ASP A 1 99 ? -11.861 2.503 -10.415 1.00 92.56 99 ASP A O 1
ATOM 745 N N . ARG A 1 100 ? -13.751 1.460 -9.747 1.00 90.75 100 ARG A N 1
ATOM 746 C CA . ARG A 1 100 ? -13.773 0.438 -10.799 1.00 90.75 100 ARG A CA 1
ATOM 747 C C . ARG A 1 100 ? -13.712 1.010 -12.213 1.00 90.75 100 ARG A C 1
ATOM 749 O O . ARG A 1 100 ? -13.200 0.342 -13.101 1.00 90.75 100 ARG A O 1
ATOM 756 N N . ARG A 1 101 ? -14.192 2.239 -12.429 1.00 90.88 101 ARG A N 1
ATOM 757 C CA . ARG A 1 101 ? -14.165 2.898 -13.747 1.00 90.88 101 ARG A CA 1
ATOM 758 C C . ARG A 1 101 ? -12.745 3.224 -14.212 1.00 90.88 101 ARG A C 1
ATOM 760 O O . ARG A 1 101 ? -12.547 3.507 -15.386 1.00 90.88 101 ARG A O 1
ATOM 767 N N . LEU A 1 102 ? -11.786 3.228 -13.286 1.00 90.50 102 LEU A N 1
ATOM 768 C CA . LEU A 1 102 ? -10.379 3.523 -13.545 1.00 90.50 102 LEU A CA 1
ATOM 769 C C . LEU A 1 102 ? -9.512 2.262 -13.620 1.00 90.50 102 LEU A C 1
ATOM 771 O O . LEU A 1 102 ? -8.310 2.386 -13.817 1.00 90.50 102 LEU A O 1
ATOM 775 N N . PHE A 1 103 ? -10.077 1.067 -13.427 1.00 91.50 103 PHE A N 1
ATOM 776 C CA . PHE A 1 103 ? -9.301 -0.171 -13.460 1.00 91.50 103 PHE A CA 1
ATOM 777 C C . PHE A 1 103 ? -8.837 -0.507 -14.877 1.00 91.50 103 PHE A C 1
ATOM 779 O O . PHE A 1 103 ? -9.503 -0.203 -15.868 1.00 91.50 103 PHE A O 1
ATOM 786 N N . LEU A 1 104 ? -7.685 -1.172 -14.965 1.00 81.50 104 LEU A N 1
ATOM 787 C CA . LEU A 1 104 ? -7.133 -1.642 -16.228 1.00 81.50 104 LEU A CA 1
ATOM 788 C C . LEU A 1 104 ? -7.940 -2.841 -16.753 1.00 81.50 104 LEU A C 1
ATOM 790 O O . LEU A 1 104 ? -7.655 -3.986 -16.420 1.00 81.50 104 LEU A O 1
ATOM 794 N N . GLY A 1 105 ? -8.936 -2.567 -17.599 1.00 68.69 105 GLY A N 1
ATOM 795 C CA . GLY A 1 105 ? -9.713 -3.565 -18.344 1.00 68.69 105 GLY A CA 1
ATOM 796 C C . GLY A 1 105 ? -10.751 -4.358 -17.530 1.00 68.69 105 GLY A C 1
ATOM 797 O O . GLY A 1 105 ? -10.679 -4.476 -16.312 1.00 68.69 105 GLY A O 1
ATOM 798 N N . GLU A 1 106 ? -11.716 -4.958 -18.237 1.00 53.31 106 GLU A N 1
ATOM 799 C CA . GLU A 1 106 ? -12.774 -5.830 -17.676 1.00 53.31 106 GLU A CA 1
ATOM 800 C C . GLU A 1 106 ? -12.227 -7.173 -17.122 1.00 53.31 106 GLU A C 1
ATOM 802 O O . GLU A 1 106 ? -12.885 -7.869 -16.350 1.00 53.31 106 GLU A O 1
ATOM 807 N N . TRP A 1 107 ? -11.000 -7.552 -17.499 1.00 47.78 107 TRP A N 1
ATOM 808 C CA . TRP A 1 107 ? -10.476 -8.923 -17.402 1.00 47.78 107 TRP A CA 1
ATOM 809 C C . TRP A 1 107 ? -9.945 -9.346 -16.023 1.00 47.78 107 TRP A C 1
ATOM 811 O O . TRP A 1 107 ? -9.818 -10.543 -15.770 1.00 47.78 107 TRP A O 1
ATOM 821 N N . TYR A 1 108 ? -9.680 -8.414 -15.102 1.00 49.09 108 TYR A N 1
ATOM 822 C CA . TYR A 1 108 ? -9.208 -8.746 -13.743 1.00 49.09 108 TYR A CA 1
ATOM 823 C C . TYR A 1 108 ? -10.347 -8.960 -12.731 1.00 49.09 108 TYR A C 1
ATOM 825 O O . TYR A 1 108 ? -10.099 -9.319 -11.582 1.00 49.09 108 TYR A O 1
ATOM 833 N N . MET A 1 109 ? -11.603 -8.783 -13.156 1.00 42.59 109 MET A N 1
ATOM 834 C CA . MET A 1 109 ? -12.797 -9.001 -12.330 1.00 42.59 109 MET A CA 1
ATOM 835 C C . MET A 1 109 ? -13.260 -10.468 -12.306 1.00 42.59 109 MET A C 1
ATOM 837 O O . MET A 1 109 ? -14.036 -10.863 -11.438 1.00 42.59 109 MET A O 1
ATOM 841 N N . CYS A 1 110 ? -12.766 -11.308 -13.219 1.00 34.09 110 CYS A N 1
ATOM 842 C CA . CYS A 1 110 ? -13.216 -12.689 -13.366 1.00 34.09 110 CYS A CA 1
ATOM 843 C C . CYS A 1 110 ? -12.392 -13.671 -12.515 1.00 34.09 110 CYS A C 1
ATOM 845 O O . CYS A 1 110 ? -11.749 -14.541 -13.088 1.00 34.09 110 CYS A O 1
ATOM 847 N N . LYS A 1 111 ? -12.394 -13.551 -11.174 1.00 39.78 111 LYS A N 1
ATOM 848 C CA . LYS A 1 111 ? -12.097 -14.674 -10.236 1.00 39.78 111 LYS A CA 1
ATOM 849 C C . LYS A 1 111 ? -12.713 -14.542 -8.829 1.00 39.78 111 LYS A C 1
ATOM 851 O O . LYS A 1 111 ? -12.376 -15.335 -7.956 1.00 39.78 111 LYS A O 1
ATOM 856 N N . THR A 1 112 ? -13.625 -13.601 -8.579 1.00 38.12 112 THR A N 1
ATOM 857 C CA . THR A 1 112 ? -14.289 -13.471 -7.260 1.00 38.12 112 THR A CA 1
ATOM 858 C C . THR A 1 112 ? -15.787 -13.741 -7.267 1.00 38.12 112 THR A C 1
ATOM 860 O O . THR A 1 112 ? -16.438 -13.574 -6.239 1.00 38.12 112 THR A O 1
ATOM 863 N N . GLU A 1 113 ? -16.326 -14.261 -8.366 1.00 35.72 113 GLU A N 1
ATOM 864 C CA . GLU A 1 113 ? -17.623 -14.929 -8.349 1.00 35.72 113 GLU A CA 1
ATOM 865 C C . GLU A 1 113 ? -17.403 -16.410 -8.617 1.00 35.72 113 GLU A C 1
ATOM 867 O O . GLU A 1 113 ? -16.926 -16.812 -9.680 1.00 35.72 113 GLU A O 1
ATOM 872 N N . GLY A 1 114 ? -17.726 -17.227 -7.615 1.00 41.59 114 GLY A N 1
ATOM 873 C CA . GLY A 1 114 ? -17.930 -18.645 -7.821 1.00 41.59 114 GLY A CA 1
ATOM 874 C C . GLY A 1 114 ? -19.006 -18.834 -8.882 1.00 41.59 114 GLY A C 1
ATOM 875 O O . GLY A 1 114 ? -20.196 -18.735 -8.599 1.00 41.59 114 GLY A O 1
ATOM 876 N N . GLN A 1 115 ? -18.588 -19.149 -10.102 1.00 37.56 115 GLN A N 1
ATOM 877 C CA . GLN A 1 115 ? -19.396 -19.989 -10.963 1.00 37.56 115 GLN A CA 1
ATOM 878 C C . GLN A 1 115 ? -19.163 -21.423 -10.511 1.00 37.56 115 GLN A C 1
ATOM 880 O O . GLN A 1 115 ? -18.150 -22.042 -10.828 1.00 37.56 115 GLN A O 1
ATOM 885 N N . ASN A 1 116 ? -20.127 -21.904 -9.726 1.00 35.75 116 ASN A N 1
ATOM 886 C CA . ASN A 1 116 ? -20.437 -23.314 -9.555 1.00 35.75 116 ASN A CA 1
ATOM 887 C C . ASN A 1 116 ? -20.205 -24.081 -10.864 1.00 35.75 116 ASN A C 1
ATOM 889 O O . ASN A 1 116 ? -20.912 -23.844 -11.849 1.00 35.75 116 ASN A O 1
ATOM 893 N N . ARG A 1 117 ? -19.276 -25.034 -10.831 1.00 31.88 117 ARG A N 1
ATOM 894 C CA . ARG A 1 117 ? -19.401 -26.335 -11.487 1.00 31.88 117 ARG A CA 1
ATOM 895 C C . ARG A 1 117 ? -18.805 -27.390 -10.576 1.00 31.88 117 ARG A C 1
ATOM 897 O O . ARG A 1 117 ? -17.703 -27.129 -10.048 1.00 31.88 117 ARG A O 1
#

Secondary structure (DSSP, 8-state):
-EEEEEEE-TT--SPTTEEEEEEE--SSS--EEE--EEEEEEESS--SGGGEEEEEE---GGGTT--SEEEEPS-SSS-TTTTTTT--SSS-EEEEE--GGGSS-GGGSTTSS----

InterPro domains:
  IPR007855 RNA-dependent RNA polymerase [PTHR23079] (1-103)
  IPR057596 RDRP, core domain [PF05183] (1-103)

Sequence (117 aa):
GAVLMGAIDVTGLIPEGCIFVNVRQNGPESNFKPLKGPCMVTKHPVMAPGDVRMLLAVDIEKLRGFCNVILFSQHGDRPEADKMAGSDLDGDEFAVTWDRRLFLGEWYMCKTEGQNR

pLDDT: mean 85.45, std 16.95, range [31.88, 97.5]

Organism: NCBI:txid265554